Protein AF-A0A0U1NTB7-F1 (afdb_monomer_lite)

pLDDT: mean 83.52, std 13.95, range [50.53, 97.88]

Secondary structure (DSSP, 8-state):
---HHHHHHHHHHHHHHHHHHHHSGGGTTSHHHHHHHHHHHHH-TTSTTHHHHHHHHHHHHHHHHHHHHHHHHHHHHHTTTSSSHHHHHHHHHHHHHHHHHHHHTTSTT----HHHHHHHHHHHHHHHHHHHHHHHHHHHHHS--

Radius of gyration: 18.73 Å; chains: 1; bounding box: 40×40×56 Å

Foldseek 3Di:
DDDLVVLVVVLVVLLVVLLVVLLDCCLPPDPQLVVCQVVCCVVPVPPHDPVSVVVSVVVVLVVLLVSLLVSLVSQLVSCVVDPPSNVVSLVVSLVSQVVSLVSSVPRPPDHRDPVSSVSNSVSNNVSSVVVVVVVVVVVCVVDPD

Sequence (145 aa):
MKSRWFWWALVLLWCIQIFYFTALPVYNDEHTRGFLTRFFTHAFPSIHTVIIDVIDYYIRKLAHITVFGILALLFKTAISNKPRPYIYAWIFTTLYAGTDEWHQMYVPGRTASIIDVLIDSTGAFIFLICMFLWKKNKQKALSPS

Organism: NCBI:txid1499688

Structure (mmCIF, N/CA/C/O backbone):
data_AF-A0A0U1NTB7-F1
#
_entry.id   AF-A0A0U1NTB7-F1
#
loop_
_atom_site.group_PDB
_atom_site.id
_atom_site.type_symbol
_atom_site.label_atom_id
_atom_site.label_alt_id
_atom_site.label_comp_id
_atom_site.label_asym_id
_atom_site.label_entity_id
_atom_site.label_seq_id
_atom_site.pdbx_PDB_ins_code
_atom_site.Cartn_x
_atom_site.Cartn_y
_atom_site.Cartn_z
_atom_site.occupancy
_atom_site.B_iso_or_equiv
_atom_site.auth_seq_id
_atom_site.auth_comp_id
_atom_site.auth_asym_id
_atom_site.auth_atom_id
_atom_site.pdbx_PDB_model_num
ATOM 1 N N . MET A 1 1 ? -26.515 1.092 8.207 1.00 52.22 1 MET A N 1
ATOM 2 C CA . MET A 1 1 ? -25.176 0.581 8.593 1.00 52.22 1 MET A CA 1
ATOM 3 C C . MET A 1 1 ? -24.863 -0.615 7.705 1.00 52.22 1 MET A C 1
ATOM 5 O O . MET A 1 1 ? -25.604 -1.585 7.768 1.00 52.22 1 MET A O 1
ATOM 9 N N . LYS A 1 2 ? -23.870 -0.537 6.806 1.00 65.06 2 LYS A N 1
ATOM 10 C CA . LYS A 1 2 ? -23.539 -1.684 5.937 1.00 65.06 2 LYS A CA 1
ATOM 11 C C . LYS A 1 2 ? -23.013 -2.844 6.793 1.00 65.06 2 LYS A C 1
ATOM 13 O O . LYS A 1 2 ? -22.265 -2.609 7.741 1.00 65.06 2 LYS A O 1
ATOM 18 N N . SER A 1 3 ? -23.422 -4.071 6.472 1.00 82.38 3 SER A N 1
ATOM 19 C CA . SER A 1 3 ? -22.977 -5.282 7.173 1.00 82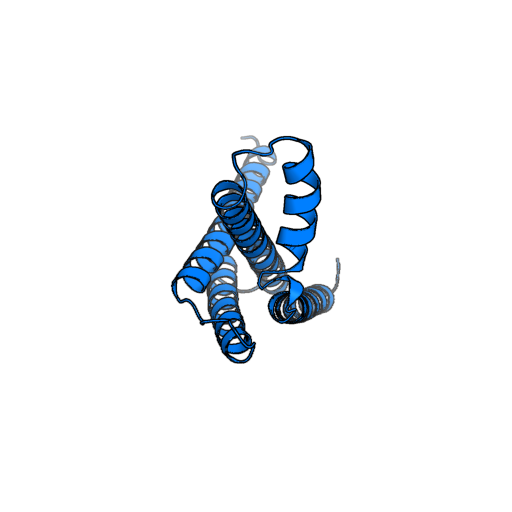.38 3 SER A CA 1
ATOM 20 C C . SER A 1 3 ? -21.452 -5.415 7.112 1.00 82.38 3 SER A C 1
ATOM 22 O O . SER A 1 3 ? -20.849 -5.104 6.092 1.00 82.38 3 SER A O 1
ATOM 24 N N . ARG A 1 4 ? -20.808 -5.904 8.177 1.00 81.25 4 ARG A N 1
ATOM 25 C CA . ARG A 1 4 ? -19.344 -6.124 8.211 1.00 81.25 4 ARG A CA 1
ATOM 26 C C . ARG A 1 4 ? -18.842 -7.001 7.057 1.00 81.25 4 ARG A C 1
ATOM 28 O O . ARG A 1 4 ? -17.744 -6.789 6.557 1.00 81.25 4 ARG A O 1
ATOM 35 N N . TRP A 1 5 ? -19.680 -7.929 6.602 1.00 90.38 5 TRP A N 1
ATOM 36 C CA . TRP A 1 5 ? -19.411 -8.816 5.472 1.00 90.38 5 TRP A CA 1
ATOM 37 C C . TRP A 1 5 ? -19.248 -8.065 4.148 1.00 90.38 5 TRP A C 1
ATOM 39 O O . TRP A 1 5 ? -18.467 -8.485 3.305 1.00 90.38 5 TRP A O 1
ATOM 49 N N . PHE A 1 6 ? -19.907 -6.912 3.995 1.00 94.12 6 PHE A N 1
ATOM 50 C CA . PHE A 1 6 ? -19.745 -6.054 2.822 1.00 94.12 6 PHE A CA 1
ATOM 51 C C . PHE A 1 6 ? -18.305 -5.541 2.689 1.00 94.12 6 PHE A C 1
ATOM 53 O O . PHE A 1 6 ? -17.743 -5.552 1.600 1.00 94.12 6 PHE A O 1
ATOM 60 N N . TRP A 1 7 ? -17.684 -5.117 3.795 1.00 93.00 7 TRP A N 1
ATOM 61 C CA . TRP A 1 7 ? -16.306 -4.621 3.767 1.00 93.00 7 TRP A CA 1
ATOM 62 C C . TRP A 1 7 ? -15.300 -5.732 3.491 1.00 93.00 7 TRP A C 1
ATOM 64 O O . TRP A 1 7 ? -14.367 -5.520 2.727 1.00 93.00 7 TRP A O 1
ATOM 74 N N . TRP A 1 8 ? -15.516 -6.922 4.052 1.00 94.75 8 TRP A N 1
ATOM 75 C CA . TRP A 1 8 ? -14.695 -8.090 3.734 1.00 94.75 8 TRP A CA 1
ATOM 76 C C . TRP A 1 8 ? -14.816 -8.507 2.268 1.00 94.75 8 TRP A C 1
ATOM 78 O O . TRP A 1 8 ? -13.802 -8.808 1.649 1.00 94.75 8 TRP A O 1
ATOM 88 N N . ALA A 1 9 ? -16.018 -8.444 1.688 1.00 95.56 9 ALA A N 1
ATOM 89 C CA . ALA A 1 9 ? 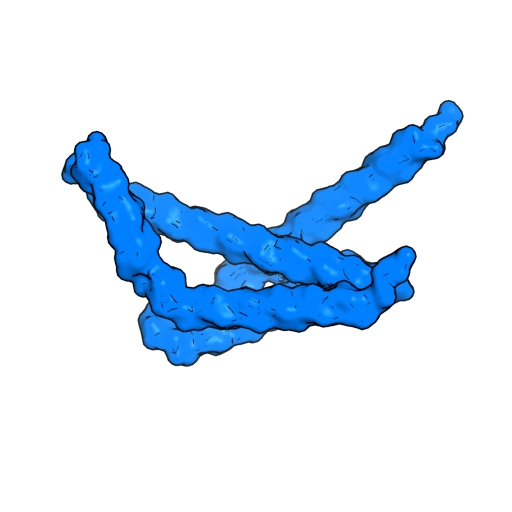-16.206 -8.678 0.259 1.00 95.56 9 ALA A CA 1
ATOM 90 C C . ALA A 1 9 ? -15.429 -7.660 -0.594 1.00 95.56 9 ALA A C 1
ATOM 92 O O . ALA A 1 9 ? -14.773 -8.054 -1.551 1.00 95.56 9 ALA A O 1
ATOM 93 N N . LEU A 1 10 ? -15.435 -6.373 -0.219 1.00 96.31 10 LEU A N 1
ATOM 94 C CA . LEU A 1 10 ? -14.635 -5.351 -0.905 1.00 96.31 10 LEU A CA 1
ATOM 95 C C . LEU A 1 10 ? -13.127 -5.583 -0.768 1.00 96.31 10 LEU A C 1
ATOM 97 O O . LEU A 1 10 ? -12.413 -5.401 -1.744 1.00 96.31 10 LEU A O 1
ATOM 101 N N . VAL A 1 11 ? -12.642 -5.987 0.411 1.00 96.19 11 VAL A N 1
ATOM 102 C CA . VAL A 1 11 ? -11.223 -6.331 0.614 1.00 96.19 11 VAL A CA 1
ATOM 103 C C . VAL A 1 11 ? -10.822 -7.483 -0.302 1.00 96.19 11 VAL A C 1
ATOM 105 O O . VAL A 1 11 ? -9.835 -7.366 -1.018 1.00 96.19 11 VAL A O 1
ATOM 108 N N . LEU A 1 12 ? -11.602 -8.567 -0.315 1.00 96.38 12 LEU A N 1
ATOM 109 C CA . LEU A 1 12 ? -11.322 -9.733 -1.155 1.00 96.38 12 LEU A CA 1
ATOM 110 C C . LEU A 1 12 ? -11.352 -9.381 -2.642 1.00 96.38 12 LEU A C 1
ATOM 112 O O . LEU A 1 12 ? -10.440 -9.753 -3.374 1.00 96.38 12 LEU A O 1
ATOM 116 N N . LEU A 1 13 ? -12.363 -8.625 -3.073 1.00 96.69 13 LEU A N 1
ATOM 117 C CA . LEU A 1 13 ? -12.461 -8.139 -4.446 1.00 96.69 13 LEU A CA 1
ATOM 118 C C . LEU A 1 13 ? -11.235 -7.299 -4.826 1.00 96.69 13 LEU A C 1
ATOM 120 O O . LEU A 1 13 ? -10.680 -7.479 -5.905 1.00 96.69 13 LEU A O 1
ATOM 124 N N . TRP A 1 14 ? -10.791 -6.414 -3.931 1.00 97.12 14 TRP A N 1
ATOM 125 C CA . TRP A 1 14 ? -9.638 -5.551 -4.170 1.00 97.12 14 TRP A CA 1
ATOM 126 C C . TRP A 1 14 ? -8.325 -6.336 -4.233 1.00 97.12 14 TRP A C 1
ATOM 128 O O . TRP A 1 14 ? -7.503 -6.063 -5.100 1.00 97.12 14 TRP A O 1
ATOM 138 N N . CYS A 1 15 ? -8.144 -7.349 -3.382 1.00 95.88 15 CYS A N 1
ATOM 139 C CA . CYS A 1 15 ? -7.016 -8.277 -3.474 1.00 95.88 15 CYS A CA 1
ATOM 140 C C . CYS A 1 15 ? -6.989 -8.991 -4.836 1.0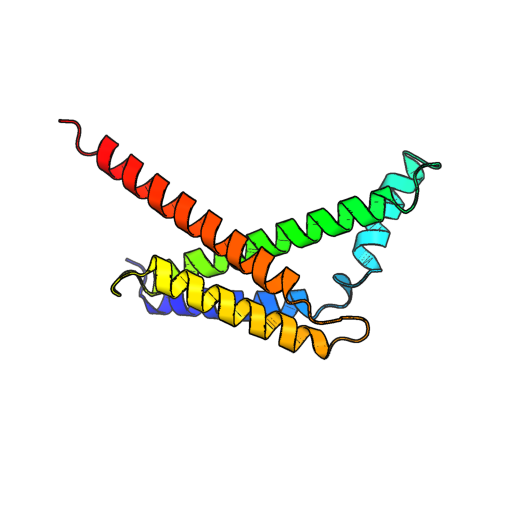0 95.88 15 CYS A C 1
ATOM 142 O O . CYS A 1 15 ? -5.989 -8.946 -5.545 1.00 95.88 15 CYS A O 1
ATOM 144 N N . ILE A 1 16 ? -8.111 -9.586 -5.256 1.00 94.25 16 ILE A N 1
ATOM 145 C CA . ILE A 1 16 ? -8.204 -10.254 -6.566 1.00 94.25 16 ILE A CA 1
ATOM 146 C C . ILE A 1 16 ? -7.848 -9.282 -7.694 1.00 94.25 16 ILE A C 1
ATOM 148 O O . ILE A 1 16 ? -7.113 -9.636 -8.612 1.00 94.25 16 ILE A O 1
ATOM 152 N N . GLN A 1 17 ? -8.341 -8.048 -7.605 1.00 92.69 17 GLN A N 1
ATOM 153 C CA . GLN A 1 17 ? -8.054 -7.009 -8.578 1.00 92.69 17 GLN A CA 1
ATOM 154 C C . GLN A 1 17 ? -6.561 -6.648 -8.622 1.00 92.69 17 GLN A C 1
ATOM 156 O O . GLN A 1 17 ? -6.022 -6.524 -9.719 1.00 92.69 17 GLN A O 1
ATOM 161 N N . ILE A 1 18 ? -5.894 -6.505 -7.469 1.00 91.56 18 ILE A N 1
ATOM 162 C CA . ILE A 1 18 ? -4.449 -6.238 -7.405 1.00 91.56 18 ILE A CA 1
ATOM 163 C C . ILE A 1 18 ? -3.691 -7.355 -8.120 1.00 91.56 18 ILE A C 1
ATOM 165 O O . ILE A 1 18 ? -3.027 -7.059 -9.105 1.00 91.56 18 ILE A O 1
ATOM 169 N N . PHE A 1 19 ? -3.880 -8.616 -7.720 1.00 89.69 19 PHE A N 1
ATOM 170 C CA . PHE A 1 19 ? -3.205 -9.757 -8.354 1.00 89.69 19 PHE A CA 1
ATOM 171 C C . PHE A 1 19 ? -3.473 -9.850 -9.851 1.00 89.69 19 PHE A C 1
ATOM 173 O O . PHE A 1 19 ? -2.562 -10.118 -10.626 1.00 89.69 19 PHE A O 1
ATOM 180 N N . TYR A 1 20 ? -4.717 -9.622 -10.276 1.00 87.75 20 TYR A N 1
ATOM 181 C CA . TYR A 1 20 ? -5.045 -9.637 -11.693 1.00 87.75 20 TYR A CA 1
ATOM 182 C C . TYR A 1 20 ? -4.259 -8.564 -12.451 1.00 87.75 20 TYR A C 1
ATOM 184 O O . TYR A 1 20 ? -3.628 -8.876 -13.452 1.00 87.75 20 TYR A O 1
ATOM 192 N N . PHE A 1 21 ? -4.252 -7.316 -11.971 1.00 84.69 21 PHE A N 1
ATOM 193 C CA . PHE A 1 21 ? -3.558 -6.222 -12.654 1.00 84.69 21 PHE A CA 1
ATOM 194 C C . PHE A 1 21 ? -2.033 -6.341 -12.603 1.00 84.69 21 PHE A C 1
ATOM 196 O O . PHE A 1 21 ? -1.384 -6.023 -13.598 1.00 84.69 21 PHE A O 1
ATOM 203 N N . THR A 1 22 ? -1.460 -6.809 -11.493 1.00 80.38 22 THR A N 1
ATOM 204 C CA . THR A 1 22 ? -0.006 -6.982 -11.337 1.00 80.38 22 THR A CA 1
ATOM 205 C C . THR A 1 22 ? 0.524 -8.180 -12.124 1.00 80.38 22 THR A C 1
ATOM 207 O O . THR A 1 22 ? 1.685 -8.182 -12.526 1.00 80.38 22 THR A O 1
ATOM 210 N N . ALA A 1 23 ? -0.330 -9.164 -12.428 1.00 78.19 23 ALA A N 1
ATOM 211 C CA . ALA A 1 23 ? -0.005 -10.297 -13.292 1.00 78.19 23 ALA A CA 1
ATOM 212 C C . ALA A 1 23 ? -0.036 -9.973 -14.795 1.00 78.19 23 ALA A C 1
ATOM 214 O O . ALA A 1 23 ? 0.497 -10.745 -15.595 1.00 78.19 23 ALA A O 1
ATOM 215 N N . LEU A 1 24 ? -0.689 -8.879 -15.210 1.00 73.25 24 LEU A N 1
ATOM 216 C CA . LEU A 1 24 ? -0.826 -8.561 -16.630 1.00 73.25 24 LEU A CA 1
ATOM 217 C C . LEU A 1 24 ? 0.531 -8.157 -17.238 1.00 73.25 24 LEU A C 1
ATOM 219 O O . LEU A 1 24 ? 1.159 -7.213 -16.752 1.00 73.25 24 LEU A O 1
ATOM 223 N N . PRO A 1 25 ? 0.925 -8.737 -18.391 1.00 60.62 25 PRO A N 1
ATOM 224 C CA . PRO A 1 25 ? 2.117 -8.316 -19.136 1.00 60.62 25 PRO A CA 1
ATOM 225 C C . PRO A 1 25 ? 2.081 -6.844 -19.576 1.00 60.62 25 PRO A C 1
ATOM 227 O O . PRO A 1 25 ? 3.114 -6.253 -19.857 1.00 60.62 25 PRO A O 1
ATOM 230 N N . VAL A 1 26 ? 0.896 -6.220 -19.602 1.00 56.25 26 VAL A N 1
ATOM 231 C CA . VAL A 1 26 ? 0.699 -4.779 -19.865 1.00 56.25 26 VAL A CA 1
ATOM 232 C C . VAL A 1 26 ? 1.480 -3.904 -18.877 1.00 56.25 26 VAL A C 1
ATOM 234 O O . VAL A 1 26 ? 1.901 -2.806 -19.237 1.00 56.25 26 VAL A O 1
ATOM 237 N N . TYR A 1 27 ? 1.713 -4.394 -17.657 1.00 55.53 27 TYR A N 1
ATOM 238 C CA . TYR A 1 27 ? 2.527 -3.718 -16.647 1.00 55.53 27 TYR A CA 1
ATOM 239 C C . TYR A 1 27 ? 4.045 -3.914 -16.858 1.00 55.53 27 TYR A C 1
ATOM 241 O O . TYR A 1 27 ? 4.829 -3.317 -16.118 1.00 55.53 27 TYR A O 1
ATOM 249 N N . ASN A 1 28 ? 4.444 -4.715 -17.858 1.00 55.59 28 ASN A N 1
ATOM 250 C CA . ASN A 1 28 ? 5.814 -5.132 -18.192 1.00 55.59 28 ASN A CA 1
ATOM 251 C C . ASN A 1 28 ? 6.205 -4.656 -19.592 1.00 55.59 28 ASN A C 1
ATOM 253 O O . ASN A 1 28 ? 6.426 -5.443 -20.496 1.00 55.59 28 ASN A O 1
ATOM 257 N N . ASP A 1 29 ? 6.331 -3.347 -19.763 1.00 52.62 29 ASP A N 1
ATOM 258 C CA . ASP A 1 29 ? 7.192 -2.760 -20.799 1.00 52.62 29 ASP A CA 1
ATOM 259 C C . ASP A 1 29 ? 6.625 -2.475 -22.203 1.00 52.62 29 ASP A C 1
ATOM 261 O O . ASP A 1 29 ? 7.197 -1.609 -22.856 1.00 52.62 29 ASP A O 1
ATOM 265 N N . GLU A 1 30 ? 5.508 -3.030 -22.691 1.00 52.19 30 GLU A N 1
ATOM 266 C CA . GLU A 1 30 ? 5.123 -2.765 -24.106 1.00 52.19 30 GLU A CA 1
ATOM 267 C C . GLU A 1 30 ? 3.951 -1.791 -24.326 1.00 52.19 30 GLU A C 1
ATOM 269 O O . GLU A 1 30 ? 3.996 -0.951 -25.231 1.00 52.19 30 GLU A O 1
ATOM 274 N N . HIS A 1 31 ? 2.910 -1.810 -23.492 1.00 50.53 31 HIS A N 1
ATOM 275 C CA . HIS A 1 31 ? 1.691 -1.038 -23.783 1.00 50.53 31 HIS A CA 1
ATOM 276 C C . HIS A 1 31 ? 1.681 0.387 -23.206 1.00 50.53 31 HIS A C 1
ATOM 278 O O . HIS A 1 31 ? 1.244 1.310 -23.901 1.00 50.53 31 HIS A O 1
ATOM 284 N N . THR A 1 32 ? 2.207 0.611 -21.994 1.00 54.31 32 THR A N 1
ATOM 285 C CA . THR A 1 32 ? 2.352 1.976 -21.441 1.00 54.31 32 THR A CA 1
ATOM 286 C C . THR A 1 32 ? 3.368 2.782 -22.245 1.00 54.31 32 THR A C 1
ATOM 288 O O . THR A 1 32 ? 3.100 3.930 -22.605 1.00 54.31 32 THR A O 1
ATOM 291 N N . ARG A 1 33 ? 4.477 2.138 -22.641 1.00 54.19 33 ARG A N 1
ATOM 292 C CA . ARG A 1 33 ? 5.424 2.672 -23.624 1.00 54.19 33 ARG A CA 1
ATOM 293 C C . ARG A 1 33 ? 4.716 2.955 -24.943 1.00 54.19 33 ARG A C 1
ATOM 295 O O . ARG A 1 33 ? 4.752 4.086 -25.383 1.00 54.19 33 ARG A O 1
ATOM 302 N N . GLY A 1 34 ? 3.951 2.030 -25.524 1.00 58.31 34 GLY A N 1
ATOM 303 C CA . GLY A 1 34 ? 3.216 2.288 -26.772 1.00 58.31 34 GLY A CA 1
ATOM 304 C C . GLY A 1 34 ? 2.342 3.557 -26.763 1.00 58.31 34 GLY A C 1
ATOM 305 O O . GLY A 1 34 ? 2.352 4.309 -27.739 1.00 58.31 34 GLY A O 1
ATOM 306 N N . PHE A 1 35 ? 1.619 3.835 -25.672 1.00 61.84 35 PHE A N 1
ATOM 307 C CA . PHE A 1 35 ? 0.823 5.064 -25.540 1.00 61.84 35 PHE A CA 1
ATOM 308 C C . PHE A 1 35 ? 1.691 6.314 -25.332 1.00 61.84 35 PHE A C 1
ATOM 310 O O . PHE A 1 35 ? 1.526 7.298 -26.056 1.00 61.84 35 PHE A O 1
ATOM 317 N N . LEU A 1 36 ? 2.637 6.273 -24.387 1.00 60.81 36 LEU A N 1
ATOM 318 C CA . LEU A 1 36 ? 3.534 7.397 -24.105 1.00 60.81 36 LEU A CA 1
ATOM 319 C C . LEU A 1 36 ? 4.410 7.716 -25.319 1.00 60.81 36 LEU A C 1
ATOM 321 O O . LEU A 1 36 ? 4.462 8.859 -25.757 1.00 60.81 36 LEU A O 1
ATOM 325 N N . THR A 1 37 ? 5.015 6.711 -25.941 1.00 60.81 37 THR A N 1
ATOM 326 C CA . THR A 1 37 ? 5.816 6.850 -27.152 1.00 60.81 37 THR A CA 1
ATOM 327 C C . THR A 1 37 ? 4.980 7.433 -28.285 1.00 60.81 37 THR A C 1
ATOM 329 O O . THR A 1 37 ? 5.442 8.384 -28.894 1.00 60.81 37 THR A O 1
ATOM 332 N N . ARG A 1 38 ? 3.734 7.000 -28.542 1.00 61.81 38 ARG A N 1
ATOM 333 C CA . ARG A 1 38 ? 2.876 7.625 -29.581 1.00 61.81 38 ARG A CA 1
ATOM 334 C C . ARG A 1 38 ? 2.572 9.102 -29.319 1.00 61.81 38 ARG A C 1
ATOM 336 O O . ARG A 1 38 ? 2.570 9.889 -30.260 1.00 61.81 38 ARG A O 1
ATOM 343 N N . PHE A 1 39 ? 2.321 9.485 -28.069 1.00 62.59 39 PHE A N 1
ATOM 344 C CA . PHE A 1 39 ? 1.993 10.872 -27.725 1.00 62.59 39 PHE A CA 1
ATOM 345 C C . PHE A 1 39 ? 3.239 11.776 -27.722 1.00 62.59 39 PHE A C 1
ATOM 347 O O . PHE A 1 39 ? 3.217 12.886 -28.251 1.00 62.59 39 PHE A O 1
ATOM 354 N N . PHE A 1 40 ? 4.354 11.288 -27.173 1.00 60.12 40 PHE A N 1
ATOM 355 C CA . PHE A 1 40 ? 5.596 12.046 -27.014 1.00 60.12 40 PHE A CA 1
ATOM 356 C C . PHE A 1 40 ? 6.502 12.021 -28.259 1.00 60.12 40 PHE A C 1
ATOM 358 O O . PHE A 1 40 ? 7.264 12.967 -28.454 1.00 60.12 40 PHE A O 1
ATOM 365 N N . THR A 1 41 ? 6.415 11.014 -29.145 1.00 59.78 41 THR A N 1
ATOM 366 C CA . THR A 1 41 ? 7.156 11.008 -30.437 1.00 59.78 41 THR A CA 1
ATOM 367 C C . THR A 1 41 ? 6.712 12.108 -31.364 1.00 59.78 41 THR A C 1
ATOM 369 O O . THR A 1 41 ? 7.551 12.698 -32.039 1.00 59.78 41 THR A O 1
ATOM 372 N N . HIS A 1 42 ? 5.427 12.446 -31.348 1.00 61.75 42 HIS A N 1
ATOM 373 C CA . HIS A 1 42 ? 4.920 13.521 -32.183 1.00 61.75 42 HIS A CA 1
ATOM 374 C C . HIS A 1 42 ? 5.274 14.913 -31.634 1.00 61.75 42 HIS A C 1
ATOM 376 O O . HIS A 1 42 ? 5.495 15.838 -32.409 1.00 61.75 42 HIS A O 1
ATOM 382 N N . ALA A 1 43 ? 5.363 15.060 -30.308 1.00 64.62 43 ALA A N 1
ATOM 383 C CA . ALA A 1 43 ? 5.588 16.351 -29.657 1.00 64.62 43 ALA A CA 1
ATOM 384 C C . ALA A 1 43 ? 7.074 16.695 -29.415 1.00 64.62 43 ALA A C 1
ATOM 386 O O . ALA A 1 43 ? 7.432 17.869 -29.477 1.00 64.62 43 ALA A O 1
ATOM 387 N N . PHE A 1 44 ? 7.947 15.712 -29.146 1.00 64.94 44 PHE A N 1
ATOM 388 C CA . PHE A 1 44 ? 9.354 15.956 -28.773 1.00 64.94 44 PHE A CA 1
ATOM 389 C C . PHE A 1 44 ? 10.321 14.895 -29.335 1.00 64.94 44 PHE A C 1
ATOM 391 O O . PHE A 1 44 ? 10.770 14.037 -28.578 1.00 64.94 44 PHE A O 1
ATOM 398 N N . PRO A 1 45 ? 10.700 14.946 -30.627 1.00 61.66 45 PRO A N 1
ATOM 399 C CA . PRO A 1 45 ? 11.466 13.902 -31.338 1.00 61.66 45 PRO A CA 1
ATOM 400 C C . PRO A 1 45 ? 12.887 13.607 -30.822 1.00 61.66 45 PRO A C 1
ATOM 402 O O . PRO A 1 45 ? 13.468 12.591 -31.195 1.00 61.66 45 PRO A O 1
ATOM 405 N N . SER A 1 46 ? 13.447 14.445 -29.942 1.00 59.69 46 SER A N 1
ATOM 406 C CA . SER A 1 46 ? 14.863 14.365 -29.534 1.00 59.69 46 SER A CA 1
ATOM 407 C C . SER A 1 46 ? 15.110 13.861 -28.102 1.00 59.69 46 SER A C 1
ATOM 409 O O . SER A 1 46 ? 16.261 13.798 -27.685 1.00 59.69 46 SER A O 1
ATOM 411 N N . ILE A 1 47 ? 14.070 13.512 -27.327 1.00 60.28 47 ILE A N 1
ATOM 412 C CA . ILE A 1 47 ? 14.189 13.223 -25.874 1.00 60.28 47 ILE A CA 1
ATOM 413 C C . ILE A 1 47 ? 13.788 11.762 -25.519 1.00 60.28 47 ILE A C 1
ATOM 415 O O . ILE A 1 47 ? 13.316 11.444 -24.433 1.00 60.28 47 ILE A O 1
ATOM 419 N N . HIS A 1 48 ? 13.943 10.833 -26.465 1.00 65.50 48 HIS A N 1
ATOM 420 C CA . HIS A 1 48 ? 12.919 9.804 -26.704 1.00 65.50 48 HIS A CA 1
ATOM 421 C C . HIS A 1 48 ? 12.789 8.589 -25.783 1.00 65.50 48 HIS A C 1
ATOM 423 O O . HIS A 1 48 ? 11.740 7.960 -25.805 1.00 65.50 48 HIS A O 1
ATOM 429 N N . THR A 1 49 ? 13.776 8.223 -24.972 1.00 65.12 49 THR A N 1
ATOM 430 C CA . THR A 1 49 ? 13.709 6.932 -24.249 1.00 65.12 49 THR A CA 1
ATOM 431 C C . THR A 1 49 ? 13.886 7.087 -22.749 1.00 65.12 49 THR A C 1
ATOM 433 O O . THR A 1 49 ? 13.032 6.658 -21.981 1.00 65.12 49 THR A O 1
ATOM 436 N N . VAL A 1 50 ? 14.922 7.811 -22.323 1.00 69.69 50 VAL A N 1
ATOM 437 C CA . VAL A 1 50 ? 15.245 7.968 -20.897 1.00 69.69 50 VAL A CA 1
ATOM 438 C C . VAL A 1 50 ? 14.126 8.671 -20.124 1.00 69.69 50 VAL A C 1
ATOM 440 O O . VAL A 1 50 ? 13.750 8.219 -19.047 1.00 69.69 50 VAL A O 1
ATOM 443 N N . ILE A 1 51 ? 13.553 9.757 -20.659 1.00 77.44 51 ILE A N 1
ATOM 444 C CA . ILE A 1 51 ? 12.483 10.481 -19.951 1.00 77.44 51 ILE A CA 1
ATOM 445 C C . ILE A 1 51 ? 11.196 9.652 -19.886 1.00 77.44 51 ILE A C 1
ATOM 447 O O . ILE A 1 51 ? 10.523 9.663 -18.856 1.00 77.44 51 ILE A O 1
ATOM 451 N N . ILE A 1 52 ? 10.870 8.913 -20.949 1.00 74.69 52 ILE A N 1
ATOM 452 C CA . ILE A 1 52 ? 9.679 8.056 -20.980 1.00 74.69 52 ILE A CA 1
ATOM 453 C C . ILE A 1 52 ? 9.797 6.961 -19.920 1.00 74.69 52 ILE A C 1
ATOM 455 O O . ILE A 1 52 ? 8.865 6.780 -19.141 1.00 74.69 52 ILE A O 1
ATOM 459 N N . ASP A 1 53 ? 10.954 6.310 -19.828 1.00 74.00 53 ASP A N 1
ATOM 460 C CA . ASP A 1 53 ? 11.199 5.233 -18.866 1.00 74.00 53 ASP A CA 1
ATOM 461 C C . ASP A 1 53 ? 11.127 5.726 -17.417 1.00 74.00 53 ASP A C 1
ATOM 463 O O . ASP A 1 53 ? 10.555 5.062 -16.550 1.00 74.00 53 ASP A O 1
ATOM 467 N N . VAL A 1 54 ? 11.652 6.926 -17.154 1.00 80.88 54 VAL A N 1
ATOM 468 C CA . VAL A 1 54 ? 11.581 7.564 -15.835 1.00 80.88 54 VAL A CA 1
ATOM 469 C C . VAL A 1 54 ? 10.135 7.900 -15.463 1.00 80.88 54 VAL A C 1
ATOM 471 O O . VAL A 1 54 ? 9.695 7.583 -14.357 1.00 80.88 54 VAL A O 1
ATOM 474 N N . ILE A 1 55 ? 9.372 8.518 -16.369 1.00 81.31 55 ILE A N 1
ATOM 475 C CA . ILE A 1 55 ? 7.964 8.869 -16.125 1.00 81.31 55 ILE A CA 1
ATOM 476 C C . ILE A 1 55 ? 7.134 7.609 -15.870 1.00 81.31 55 ILE A C 1
ATOM 478 O O . ILE A 1 55 ? 6.391 7.541 -14.893 1.00 81.31 55 ILE A O 1
ATOM 482 N N . ASP A 1 56 ? 7.286 6.607 -16.725 1.00 77.75 56 ASP A N 1
ATOM 483 C CA . ASP A 1 56 ? 6.599 5.323 -16.646 1.00 77.75 56 ASP A CA 1
ATOM 484 C C . ASP A 1 56 ? 6.924 4.587 -15.331 1.00 77.75 56 ASP A C 1
ATOM 486 O O . ASP A 1 56 ? 6.023 4.104 -14.638 1.00 77.75 56 ASP A O 1
ATOM 490 N N . TYR A 1 57 ? 8.191 4.613 -14.899 1.00 81.38 57 TYR A N 1
ATOM 491 C CA . TYR A 1 57 ? 8.606 4.119 -13.587 1.00 81.38 57 TYR A CA 1
ATO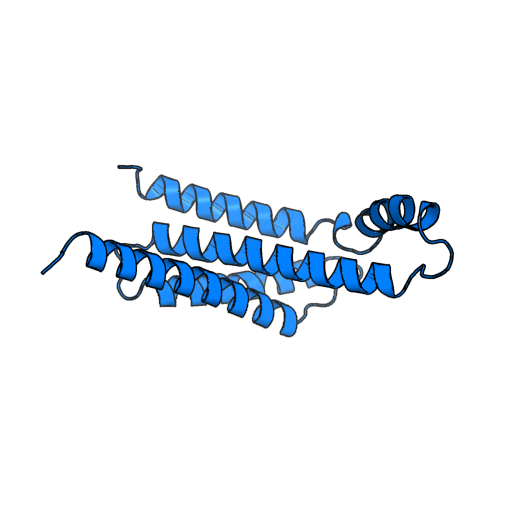M 492 C C . TYR A 1 57 ? 7.862 4.818 -12.440 1.00 81.38 57 TYR A C 1
ATOM 494 O O . TYR A 1 57 ? 7.269 4.144 -11.593 1.00 81.38 57 TYR A O 1
ATOM 502 N N . TYR A 1 58 ? 7.836 6.154 -12.412 1.00 84.62 58 TYR A N 1
ATOM 503 C CA . TYR A 1 58 ? 7.161 6.893 -11.341 1.00 84.62 58 TYR A CA 1
ATOM 504 C C . TYR A 1 58 ? 5.644 6.699 -11.352 1.00 84.62 58 TYR A C 1
ATOM 506 O O . TYR A 1 58 ? 5.057 6.509 -10.287 1.00 84.62 58 TYR A O 1
ATOM 514 N N . ILE A 1 59 ? 5.004 6.695 -12.526 1.00 84.81 59 ILE A N 1
ATOM 515 C CA . ILE A 1 59 ? 3.562 6.441 -12.654 1.00 84.81 59 ILE A CA 1
ATOM 516 C C . ILE A 1 59 ? 3.214 5.073 -12.068 1.00 84.81 59 ILE A C 1
ATOM 518 O O . ILE A 1 59 ? 2.285 4.977 -11.263 1.00 84.81 59 ILE A O 1
ATOM 522 N N . ARG A 1 60 ? 3.985 4.029 -12.396 1.00 80.00 60 ARG A N 1
ATOM 523 C CA . ARG A 1 60 ? 3.787 2.698 -11.810 1.00 80.00 60 ARG A CA 1
ATOM 524 C C . ARG A 1 60 ? 3.922 2.720 -10.295 1.00 80.00 60 ARG A C 1
ATOM 526 O O . ARG A 1 60 ? 3.023 2.236 -9.613 1.00 80.00 60 ARG A O 1
ATOM 533 N N . LYS A 1 61 ? 4.997 3.299 -9.751 1.00 84.50 61 LYS A N 1
ATOM 534 C CA . LYS A 1 61 ? 5.199 3.350 -8.292 1.00 84.50 61 LYS A CA 1
ATOM 535 C C . LYS A 1 61 ? 4.070 4.099 -7.586 1.00 84.50 61 LYS A C 1
ATOM 537 O O . LYS A 1 61 ? 3.592 3.642 -6.554 1.00 84.50 61 LYS A O 1
ATOM 542 N N . LEU A 1 62 ? 3.583 5.199 -8.159 1.00 88.38 62 LEU A N 1
ATOM 543 C CA . LEU A 1 62 ? 2.440 5.935 -7.613 1.00 88.38 62 LEU A CA 1
ATOM 544 C C . LEU A 1 62 ? 1.139 5.126 -7.671 1.00 88.38 62 LEU A C 1
ATOM 546 O O . LEU A 1 62 ? 0.353 5.167 -6.721 1.00 88.38 62 LEU A O 1
ATOM 550 N N . ALA A 1 63 ? 0.914 4.374 -8.750 1.00 88.56 63 ALA A N 1
ATOM 551 C CA . ALA A 1 63 ? -0.235 3.485 -8.867 1.00 88.56 63 ALA A CA 1
ATOM 552 C C . ALA A 1 63 ? -0.196 2.385 -7.795 1.00 88.56 63 ALA A C 1
ATOM 554 O O . ALA A 1 63 ? -1.185 2.213 -7.086 1.00 88.56 63 ALA A O 1
ATOM 555 N N . HIS A 1 64 ? 0.954 1.727 -7.611 1.00 88.44 64 HIS A N 1
ATOM 556 C CA . HIS A 1 64 ? 1.180 0.721 -6.566 1.00 88.44 64 HIS A CA 1
ATOM 557 C C . HIS A 1 64 ? 0.913 1.289 -5.158 1.00 88.44 64 HIS A C 1
ATOM 559 O O . HIS A 1 64 ? 0.014 0.823 -4.453 1.00 88.44 64 HIS A O 1
ATOM 565 N N . ILE A 1 65 ? 1.554 2.409 -4.807 1.00 92.00 65 ILE A N 1
ATOM 566 C CA . ILE A 1 65 ? 1.313 3.133 -3.546 1.00 92.00 65 ILE A CA 1
ATOM 567 C C . ILE A 1 65 ? -0.182 3.407 -3.326 1.00 92.00 65 ILE A C 1
ATOM 569 O O . ILE A 1 65 ? -0.691 3.254 -2.213 1.00 92.00 65 ILE A O 1
ATOM 573 N N . THR A 1 66 ? -0.900 3.791 -4.383 1.00 93.88 66 THR A N 1
ATOM 574 C CA . THR A 1 66 ? -2.331 4.101 -4.312 1.00 93.88 66 THR A CA 1
ATOM 575 C C . THR A 1 66 ? -3.182 2.850 -4.092 1.00 93.88 66 THR A C 1
ATOM 577 O O . THR A 1 66 ? -4.042 2.854 -3.210 1.00 93.88 66 THR A O 1
ATOM 580 N N . VAL A 1 67 ? -2.965 1.768 -4.849 1.00 94.62 67 VAL A N 1
ATOM 581 C CA . VAL A 1 67 ? -3.787 0.549 -4.735 1.00 94.62 67 VAL A CA 1
ATOM 582 C C . VAL A 1 67 ? -3.578 -0.160 -3.398 1.00 94.62 67 VAL A C 1
ATOM 584 O O . VAL A 1 67 ? -4.564 -0.571 -2.777 1.00 94.62 67 VAL A O 1
ATOM 587 N N . PHE A 1 68 ? -2.341 -0.222 -2.897 1.00 95.69 68 PHE A N 1
ATOM 588 C CA . PHE A 1 68 ? -2.039 -0.765 -1.569 1.00 95.69 68 PHE A CA 1
ATOM 589 C C . PHE A 1 68 ? -2.499 0.182 -0.452 1.00 95.69 68 PHE A C 1
ATOM 591 O O . PHE A 1 68 ? -3.033 -0.269 0.563 1.00 95.69 68 PHE A O 1
ATOM 598 N N . GLY A 1 69 ? -2.414 1.500 -0.658 1.00 96.94 69 GLY A N 1
ATOM 599 C CA . GLY A 1 69 ? -3.021 2.499 0.224 1.00 96.94 69 GLY A CA 1
ATOM 600 C C . GLY A 1 69 ? -4.527 2.287 0.404 1.00 96.94 69 GLY A C 1
ATOM 601 O O . GLY A 1 69 ? -5.024 2.248 1.532 1.00 96.94 69 GLY A O 1
ATOM 602 N N . ILE A 1 70 ? -5.260 2.073 -0.693 1.00 97.12 70 ILE A N 1
ATOM 603 C CA . ILE A 1 70 ? -6.701 1.774 -0.665 1.00 97.12 70 ILE A CA 1
ATOM 604 C C . ILE A 1 70 ? -6.974 0.445 0.048 1.00 97.12 70 ILE A C 1
ATOM 606 O O . ILE A 1 70 ? -7.876 0.395 0.892 1.00 97.12 70 ILE A O 1
ATOM 610 N N . LEU A 1 71 ? -6.183 -0.602 -0.219 1.00 97.75 71 LEU A N 1
ATOM 611 C CA . LEU A 1 71 ? -6.309 -1.892 0.467 1.00 97.75 71 LEU A CA 1
ATOM 612 C C . LEU A 1 71 ? -6.200 -1.728 1.989 1.00 97.75 71 LEU A C 1
ATOM 614 O O . LEU A 1 71 ? -7.056 -2.223 2.728 1.00 97.75 71 LEU A O 1
ATOM 618 N N . ALA A 1 72 ? -5.209 -0.965 2.457 1.00 97.62 72 ALA A N 1
ATOM 619 C CA . ALA A 1 72 ? -5.014 -0.685 3.874 1.00 97.62 72 ALA A CA 1
ATOM 620 C C . ALA A 1 72 ? -6.236 0.009 4.495 1.00 97.62 72 ALA A C 1
ATOM 622 O O . ALA A 1 72 ? -6.680 -0.359 5.587 1.00 97.62 72 ALA A O 1
ATOM 623 N N . LEU A 1 73 ? -6.833 0.983 3.798 1.00 97.25 73 LEU A N 1
ATOM 624 C CA . LEU A 1 73 ? -8.035 1.677 4.270 1.00 97.25 73 LEU A CA 1
ATOM 625 C C . LEU A 1 73 ? -9.268 0.764 4.313 1.00 97.25 73 LEU A C 1
ATOM 627 O O . LEU A 1 73 ? -10.042 0.826 5.279 1.00 97.25 73 LEU A O 1
ATOM 631 N N . LEU A 1 74 ? -9.458 -0.079 3.295 1.00 96.69 74 LEU A N 1
ATOM 632 C CA . LEU A 1 74 ? -10.554 -1.047 3.233 1.00 96.69 74 LEU A CA 1
ATOM 633 C C . LEU A 1 74 ? -10.437 -2.066 4.365 1.00 96.69 74 LEU A C 1
ATOM 635 O O . LEU A 1 74 ? -11.387 -2.2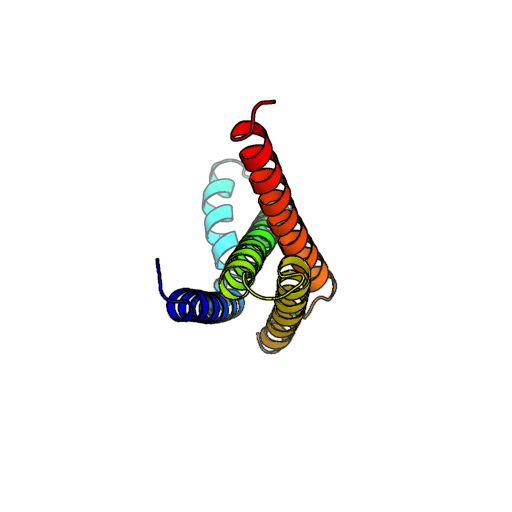39 5.133 1.00 96.69 74 LEU A O 1
ATOM 639 N N . PHE A 1 75 ? -9.255 -2.661 4.536 1.00 97.00 75 PHE A N 1
ATOM 640 C CA . PHE A 1 75 ? -9.005 -3.633 5.594 1.00 97.00 75 PHE A CA 1
ATOM 641 C C . PHE A 1 75 ? -9.200 -3.006 6.972 1.00 97.00 75 PHE A C 1
ATOM 643 O O . PHE A 1 75 ? -9.968 -3.517 7.785 1.00 97.00 75 PHE A O 1
ATOM 650 N N . LYS A 1 76 ? -8.612 -1.827 7.214 1.00 96.31 76 LYS A N 1
ATOM 651 C CA . LYS A 1 76 ? -8.791 -1.077 8.465 1.00 96.31 76 LYS A CA 1
ATOM 652 C C . LYS A 1 76 ? -10.265 -0.817 8.780 1.00 96.31 76 LYS A C 1
ATOM 654 O O . LYS A 1 76 ? -10.653 -0.796 9.950 1.00 96.31 76 LYS A O 1
ATOM 659 N N . THR A 1 77 ? -11.079 -0.569 7.757 1.00 94.69 77 THR A N 1
ATOM 660 C CA . THR A 1 77 ? -12.525 -0.361 7.907 1.00 94.69 77 THR A CA 1
ATOM 661 C C . THR A 1 77 ? -13.243 -1.671 8.230 1.00 94.69 77 THR A C 1
ATOM 663 O O . THR A 1 77 ? -14.101 -1.679 9.110 1.00 94.69 77 THR A O 1
ATOM 666 N N . ALA A 1 78 ? -12.849 -2.785 7.607 1.00 94.31 78 ALA A N 1
ATOM 667 C CA . ALA A 1 78 ? -13.384 -4.116 7.894 1.00 94.31 78 ALA A CA 1
ATOM 668 C C . ALA A 1 78 ? -13.093 -4.584 9.335 1.00 94.31 78 ALA A C 1
ATOM 670 O O . ALA A 1 78 ? -13.936 -5.239 9.952 1.00 94.31 78 ALA A O 1
ATOM 671 N N . ILE A 1 79 ? -11.937 -4.205 9.894 1.00 95.00 79 ILE A N 1
ATOM 672 C CA . ILE A 1 79 ? -11.509 -4.565 11.257 1.00 95.00 79 ILE A CA 1
ATOM 673 C C . ILE A 1 79 ? -11.662 -3.429 12.276 1.00 95.00 79 ILE A C 1
ATOM 675 O O . ILE A 1 79 ? -10.998 -3.429 13.311 1.00 95.00 79 ILE A O 1
ATOM 679 N N . SER A 1 80 ? -12.525 -2.441 12.023 1.00 91.81 80 SER A N 1
ATOM 680 C CA . SER A 1 80 ? -12.601 -1.226 12.848 1.00 91.81 80 SER A CA 1
ATOM 681 C C . SER A 1 80 ? -12.953 -1.463 14.324 1.00 91.81 80 SER A C 1
ATOM 683 O O . SER A 1 80 ? -12.760 -0.570 15.141 1.00 91.81 80 SER A O 1
ATOM 685 N N . ASN A 1 81 ? -13.500 -2.634 14.657 1.00 90.19 81 ASN A N 1
ATOM 686 C CA . ASN A 1 81 ? -13.849 -3.062 16.012 1.00 90.19 81 ASN A CA 1
ATOM 687 C C . ASN A 1 81 ? -12.706 -3.780 16.756 1.00 90.19 81 ASN A C 1
ATOM 689 O O . ASN A 1 81 ? -12.865 -4.118 17.926 1.00 90.19 81 ASN A O 1
ATOM 693 N N . LYS A 1 82 ? -11.584 -4.066 16.090 1.00 91.06 82 LYS A N 1
ATOM 694 C CA . LYS A 1 82 ? -10.416 -4.706 16.699 1.00 91.06 82 LYS A CA 1
ATOM 695 C C . LYS A 1 82 ? -9.535 -3.669 17.400 1.00 91.06 82 LYS A C 1
ATOM 697 O O . LYS A 1 82 ? -9.522 -2.505 16.992 1.00 91.06 82 LYS A O 1
ATOM 702 N N . PRO A 1 83 ? -8.772 -4.068 18.434 1.00 88.88 83 PRO A N 1
ATOM 703 C CA . PRO A 1 83 ? -7.773 -3.185 19.020 1.00 88.88 83 PRO A CA 1
ATOM 704 C C . PRO A 1 83 ? -6.719 -2.823 17.968 1.00 88.88 83 PRO A C 1
ATOM 706 O O . PRO A 1 83 ? -6.369 -3.646 17.131 1.00 88.88 83 PRO A O 1
ATOM 709 N N . ARG A 1 84 ? -6.206 -1.587 18.010 1.00 93.31 84 ARG A N 1
ATOM 710 C CA . ARG A 1 84 ? -5.112 -1.110 17.135 1.00 93.31 84 ARG A CA 1
ATOM 711 C C . ARG A 1 84 ? -5.332 -1.406 15.628 1.00 93.31 84 ARG A C 1
ATOM 713 O O . ARG A 1 84 ? -4.418 -1.891 14.962 1.00 93.31 84 ARG A O 1
ATOM 720 N N . PRO A 1 85 ? -6.495 -1.056 15.041 1.00 94.50 85 PRO A N 1
ATOM 721 C CA . PRO A 1 85 ? -6.858 -1.481 13.685 1.00 94.50 85 PRO A CA 1
ATOM 722 C C . PRO A 1 85 ? -5.940 -0.902 12.597 1.00 94.50 85 PRO A C 1
ATOM 724 O O . PRO A 1 85 ? -5.797 -1.497 11.536 1.00 94.50 85 PRO A O 1
ATOM 727 N N . TYR A 1 86 ? -5.286 0.235 12.857 1.00 96.12 86 TYR A N 1
ATOM 728 C CA . TYR A 1 86 ? -4.299 0.821 11.944 1.00 96.12 86 TYR A CA 1
ATOM 729 C C . TYR A 1 86 ? -3.030 -0.039 11.830 1.00 96.12 86 TYR A C 1
ATOM 731 O O . TYR A 1 86 ? -2.524 -0.218 10.730 1.00 96.12 86 TYR A O 1
ATOM 739 N N . ILE A 1 87 ? -2.549 -0.612 12.940 1.00 96.56 87 ILE A N 1
ATOM 740 C CA . ILE A 1 87 ? -1.337 -1.449 12.945 1.00 96.56 87 ILE A CA 1
ATOM 741 C C . ILE A 1 87 ? -1.606 -2.753 12.198 1.00 96.56 87 ILE A C 1
ATOM 743 O O . ILE A 1 87 ? -0.835 -3.133 11.325 1.00 96.56 87 ILE A O 1
ATOM 747 N N . TYR A 1 88 ? -2.729 -3.413 12.493 1.00 97.12 88 TYR A N 1
ATOM 748 C CA . TYR A 1 88 ? -3.085 -4.654 11.806 1.00 97.12 88 TYR A CA 1
ATOM 749 C C . TYR A 1 88 ? -3.341 -4.452 10.314 1.00 97.12 88 TYR A C 1
ATOM 751 O O . TYR A 1 88 ? -2.954 -5.305 9.524 1.00 97.12 88 TYR A O 1
ATOM 759 N N . ALA A 1 89 ? -3.941 -3.328 9.916 1.00 96.94 89 ALA A N 1
ATOM 760 C CA . ALA A 1 89 ? -4.111 -3.013 8.504 1.00 96.94 89 ALA A CA 1
ATOM 761 C C . ALA A 1 89 ? -2.782 -2.787 7.785 1.00 96.94 89 ALA A C 1
ATOM 763 O O . ALA A 1 89 ? -2.616 -3.264 6.664 1.00 96.94 89 ALA A O 1
ATOM 764 N N . TRP A 1 90 ? -1.836 -2.107 8.432 1.00 97.88 90 TRP A N 1
ATOM 765 C CA . TRP A 1 90 ? -0.501 -1.921 7.880 1.00 97.88 90 TRP A CA 1
ATOM 766 C C . TRP A 1 90 ? 0.229 -3.260 7.714 1.00 97.88 90 TRP A C 1
ATOM 768 O O . TRP A 1 90 ? 0.619 -3.589 6.601 1.00 97.88 90 TRP A O 1
ATOM 778 N N . ILE A 1 91 ? 0.292 -4.083 8.771 1.00 97.69 91 ILE A N 1
ATOM 779 C CA . ILE A 1 91 ? 0.928 -5.413 8.727 1.00 97.69 91 ILE A CA 1
ATOM 780 C C . ILE A 1 91 ? 0.298 -6.289 7.641 1.00 97.69 91 ILE A C 1
ATOM 782 O O . ILE A 1 91 ? 1.015 -6.885 6.845 1.00 97.69 91 ILE A O 1
ATOM 786 N N . PHE A 1 92 ? -1.035 -6.356 7.587 1.00 97.81 92 PHE A N 1
ATOM 787 C CA . PHE A 1 92 ? -1.740 -7.129 6.566 1.00 97.81 92 PHE A CA 1
ATOM 788 C C . PHE A 1 92 ? -1.363 -6.671 5.155 1.00 97.81 92 PHE A C 1
ATOM 790 O O . PHE A 1 92 ? -1.044 -7.500 4.310 1.00 97.81 92 PHE A O 1
ATOM 797 N N . THR A 1 93 ? -1.358 -5.360 4.912 1.00 97.19 93 THR A N 1
ATOM 798 C CA . THR A 1 93 ? -1.050 -4.801 3.590 1.00 97.19 93 THR A CA 1
ATOM 799 C C . THR A 1 93 ? 0.406 -5.055 3.199 1.00 97.19 93 THR A C 1
ATOM 801 O O . THR A 1 93 ? 0.661 -5.425 2.061 1.00 97.19 93 THR A O 1
ATOM 804 N N . THR A 1 94 ? 1.349 -4.941 4.139 1.00 97.00 94 THR A N 1
ATOM 805 C CA . THR A 1 94 ? 2.767 -5.274 3.924 1.00 97.00 94 THR A CA 1
ATOM 806 C C . THR A 1 94 ? 2.966 -6.747 3.583 1.00 97.00 94 THR A C 1
ATOM 808 O O . THR A 1 94 ? 3.677 -7.068 2.634 1.00 97.00 94 THR A O 1
ATOM 811 N N . LEU A 1 95 ? 2.319 -7.655 4.320 1.00 97.12 95 LEU A N 1
ATOM 812 C CA . LEU A 1 95 ? 2.372 -9.086 4.012 1.00 97.12 95 LEU A CA 1
ATOM 813 C C . LEU A 1 95 ? 1.754 -9.374 2.641 1.00 97.12 95 LEU A C 1
ATOM 815 O O . LEU A 1 95 ? 2.313 -10.149 1.871 1.00 97.12 95 LEU A O 1
ATOM 819 N N . TYR A 1 96 ? 0.639 -8.716 2.319 1.00 96.38 96 TYR A N 1
ATOM 820 C CA . TYR A 1 96 ? -0.024 -8.863 1.029 1.00 96.38 96 TYR A CA 1
ATOM 821 C C . TYR A 1 96 ? 0.841 -8.351 -0.136 1.00 96.38 96 TYR A C 1
ATOM 823 O O . TYR A 1 96 ? 0.946 -9.032 -1.152 1.00 96.38 96 TYR A O 1
ATOM 831 N N . ALA A 1 97 ? 1.540 -7.223 0.026 1.00 94.31 97 ALA A N 1
ATOM 832 C CA . ALA A 1 97 ? 2.525 -6.744 -0.950 1.00 94.31 97 ALA A CA 1
ATOM 833 C C . ALA A 1 97 ? 3.663 -7.758 -1.157 1.00 94.31 97 ALA A C 1
ATOM 835 O O . ALA A 1 97 ? 4.053 -8.031 -2.286 1.00 94.31 97 ALA A O 1
ATOM 836 N N . GLY A 1 98 ? 4.126 -8.409 -0.084 1.00 93.88 98 GLY A N 1
ATOM 837 C CA . GLY A 1 98 ? 5.076 -9.519 -0.195 1.00 93.88 98 GLY A CA 1
ATOM 838 C C . GLY A 1 98 ? 4.532 -10.704 -1.003 1.00 93.88 98 GLY A C 1
ATOM 839 O O . GLY A 1 98 ? 5.265 -11.290 -1.796 1.00 93.88 98 GLY A O 1
ATOM 840 N N . THR A 1 99 ? 3.246 -11.046 -0.848 1.00 94.06 99 THR A N 1
ATOM 841 C CA . THR A 1 99 ? 2.619 -12.097 -1.671 1.00 94.06 99 THR A CA 1
ATOM 842 C C . THR A 1 99 ? 2.443 -11.690 -3.131 1.00 94.06 99 THR A C 1
ATOM 844 O O . THR A 1 99 ? 2.513 -12.556 -3.996 1.00 94.06 99 THR A O 1
ATOM 847 N N . ASP A 1 100 ? 2.245 -10.400 -3.409 1.00 90.19 100 ASP A N 1
ATOM 848 C CA . ASP A 1 100 ? 2.162 -9.878 -4.773 1.00 90.19 100 ASP A CA 1
ATOM 849 C C . ASP A 1 100 ? 3.519 -9.964 -5.481 1.00 90.19 100 ASP A C 1
ATOM 851 O O . ASP A 1 100 ? 3.605 -10.546 -6.556 1.00 90.19 100 ASP A O 1
ATOM 855 N N . GLU A 1 101 ? 4.601 -9.523 -4.836 1.00 89.50 101 GLU A N 1
ATOM 856 C CA . GLU A 1 101 ? 5.967 -9.669 -5.362 1.00 89.50 101 GLU A CA 1
ATOM 857 C C . GLU A 1 101 ? 6.359 -11.138 -5.554 1.00 89.50 101 GLU A C 1
ATOM 859 O O . GLU A 1 101 ? 6.988 -11.506 -6.549 1.00 89.50 101 GLU A O 1
ATOM 864 N N . TRP A 1 102 ? 5.937 -12.006 -4.629 1.00 89.25 102 TRP A N 1
ATOM 865 C CA . TRP A 1 102 ? 6.111 -13.442 -4.797 1.00 89.25 102 TRP A CA 1
ATOM 866 C C . TRP A 1 102 ? 5.334 -13.958 -6.015 1.00 89.25 102 TRP A C 1
ATOM 868 O O . TRP A 1 102 ? 5.892 -14.688 -6.824 1.00 89.25 102 TRP A O 1
ATOM 878 N N . HIS A 1 103 ? 4.081 -13.553 -6.209 1.00 87.25 103 HIS A N 1
ATOM 879 C CA . HIS A 1 103 ? 3.299 -13.933 -7.386 1.00 87.25 103 HIS A CA 1
ATOM 880 C C . HIS A 1 103 ? 3.929 -13.422 -8.695 1.00 87.25 103 HIS A C 1
ATOM 882 O O . HIS A 1 103 ? 4.002 -14.152 -9.686 1.00 87.25 103 HIS A O 1
ATOM 888 N N . GLN A 1 104 ? 4.448 -12.193 -8.694 1.00 81.69 104 GLN A N 1
ATOM 889 C CA . GLN A 1 104 ? 5.109 -11.595 -9.851 1.00 81.69 104 GLN A CA 1
ATOM 890 C C . GLN A 1 104 ? 6.374 -12.356 -10.282 1.00 81.69 104 GLN A C 1
ATOM 892 O O . GLN A 1 104 ? 6.717 -12.305 -11.460 1.00 81.69 104 GLN A O 1
ATOM 897 N N . MET A 1 105 ? 7.032 -13.121 -9.397 1.00 84.31 105 MET A N 1
ATOM 898 C CA . MET A 1 105 ? 8.198 -13.943 -9.768 1.00 84.31 105 MET A CA 1
ATOM 899 C C . MET A 1 105 ? 7.880 -14.999 -10.839 1.00 84.31 105 MET A C 1
ATOM 901 O O . MET A 1 105 ? 8.781 -15.486 -11.518 1.00 84.31 105 MET A O 1
ATOM 905 N N . TYR A 1 106 ? 6.609 -15.394 -10.955 1.00 84.06 106 TYR A N 1
ATOM 906 C CA . TYR A 1 106 ? 6.148 -16.375 -11.936 1.00 84.06 106 TYR A CA 1
ATOM 907 C C . TYR A 1 106 ? 5.811 -15.739 -13.290 1.00 84.06 106 TYR A C 1
ATOM 909 O O . TYR A 1 106 ? 5.518 -16.454 -14.249 1.00 84.06 106 TYR A O 1
ATOM 917 N N . VAL A 1 107 ? 5.859 -14.407 -13.390 1.00 80.12 107 VAL A N 1
ATOM 918 C CA . VAL A 1 107 ? 5.654 -13.674 -14.639 1.00 80.12 107 VAL A CA 1
ATOM 919 C C . VAL A 1 107 ? 7.002 -13.545 -15.363 1.00 80.12 107 VAL A C 1
ATOM 921 O O . VAL A 1 107 ? 7.952 -13.000 -14.796 1.00 80.12 107 VAL A O 1
ATOM 924 N N . PRO A 1 108 ? 7.128 -14.015 -16.619 1.00 75.81 108 PRO A N 1
ATOM 925 C CA . PRO A 1 108 ? 8.371 -13.893 -17.377 1.00 75.81 108 PRO A CA 1
ATOM 926 C C . PRO A 1 108 ? 8.847 -12.437 -17.471 1.00 75.81 108 PRO A C 1
ATOM 928 O O . PRO A 1 108 ? 8.066 -11.544 -17.798 1.00 75.81 108 PRO A O 1
ATOM 931 N N . GLY A 1 109 ? 10.131 -12.202 -17.189 1.00 69.88 109 GLY A N 1
ATOM 932 C CA . GLY A 1 109 ? 10.743 -10.868 -17.246 1.00 69.88 109 GLY A CA 1
ATOM 933 C C . GLY A 1 109 ? 10.587 -10.019 -15.977 1.00 69.88 109 GLY A C 1
ATOM 934 O O . GLY A 1 109 ? 11.137 -8.922 -15.928 1.00 69.88 109 GLY A O 1
ATOM 935 N N . ARG A 1 110 ? 9.901 -10.511 -14.935 1.00 71.69 110 ARG A N 1
ATOM 936 C CA . ARG A 1 110 ? 9.801 -9.847 -13.625 1.00 71.69 110 ARG A CA 1
ATOM 937 C C . ARG A 1 110 ? 10.770 -10.442 -12.612 1.00 71.69 110 ARG A C 1
ATOM 939 O O . ARG A 1 110 ? 10.931 -11.655 -12.508 1.00 71.69 110 ARG A O 1
ATOM 946 N N . THR A 1 111 ? 11.366 -9.569 -11.810 1.00 75.50 111 THR A N 1
ATOM 947 C CA . THR A 1 111 ? 12.135 -9.942 -10.621 1.00 75.50 111 THR A CA 1
ATOM 948 C C . THR A 1 111 ? 11.446 -9.381 -9.392 1.00 75.50 111 THR A C 1
ATOM 950 O O . THR A 1 111 ? 11.231 -8.171 -9.328 1.00 75.50 111 THR A O 1
ATOM 953 N N . ALA A 1 112 ? 11.148 -10.244 -8.420 1.00 79.31 112 ALA A N 1
ATOM 954 C CA . ALA A 1 112 ? 10.624 -9.813 -7.131 1.00 79.31 112 ALA A CA 1
ATOM 955 C C . ALA A 1 112 ? 11.602 -8.833 -6.459 1.00 79.31 112 ALA A C 1
ATOM 957 O O . ALA A 1 112 ? 12.811 -9.083 -6.398 1.00 79.31 112 ALA A O 1
ATOM 958 N N . SER A 1 113 ? 11.079 -7.726 -5.944 1.00 85.62 113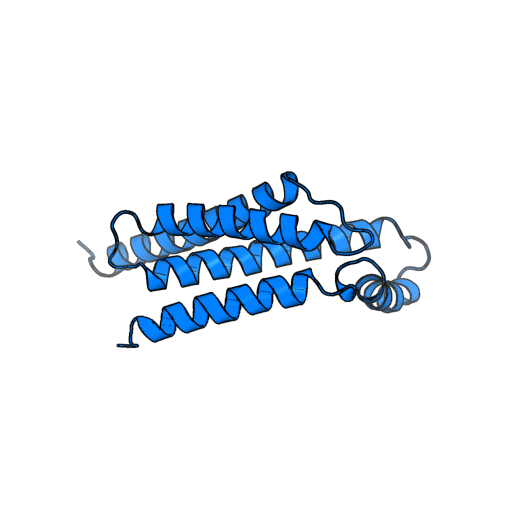 SER A N 1
ATOM 959 C CA . SER A 1 113 ? 11.848 -6.626 -5.375 1.00 85.62 113 SER A CA 1
ATOM 960 C C . SER A 1 113 ? 11.393 -6.339 -3.948 1.00 85.62 113 SER A C 1
ATOM 962 O O . SER A 1 113 ? 10.280 -5.888 -3.692 1.00 85.62 113 SER A O 1
ATOM 964 N N . ILE A 1 114 ? 12.300 -6.513 -2.982 1.00 88.31 114 ILE A N 1
ATOM 965 C CA . ILE A 1 114 ? 12.046 -6.107 -1.586 1.00 88.31 114 ILE A CA 1
ATOM 966 C C . ILE A 1 114 ? 11.782 -4.596 -1.502 1.00 88.31 114 ILE A C 1
ATOM 968 O O . ILE A 1 114 ? 11.009 -4.143 -0.658 1.00 88.31 114 ILE A O 1
ATOM 972 N N . ILE A 1 115 ? 12.394 -3.810 -2.394 1.00 88.06 115 ILE A N 1
ATOM 973 C CA . ILE A 1 115 ? 12.181 -2.361 -2.468 1.00 88.06 115 ILE A CA 1
ATOM 974 C C . ILE A 1 115 ? 10.714 -2.055 -2.796 1.00 88.06 115 ILE A C 1
ATOM 976 O O . ILE A 1 115 ? 10.165 -1.092 -2.265 1.00 88.06 115 ILE A O 1
ATOM 980 N N . ASP A 1 116 ? 10.055 -2.895 -3.590 1.00 86.75 116 ASP A N 1
ATOM 981 C CA . ASP A 1 116 ? 8.670 -2.683 -4.011 1.00 86.75 116 ASP A CA 1
ATOM 982 C C . ASP A 1 116 ? 7.722 -2.929 -2.833 1.00 86.75 116 ASP A C 1
ATOM 984 O O . ASP A 1 116 ? 6.918 -2.057 -2.500 1.00 86.75 116 ASP A O 1
ATOM 988 N N . VAL A 1 117 ? 7.953 -4.004 -2.069 1.00 92.94 117 VAL A N 1
ATOM 989 C CA . VAL A 1 117 ? 7.251 -4.255 -0.796 1.00 92.94 117 VAL A CA 1
ATOM 990 C C . VAL A 1 117 ? 7.416 -3.085 0.180 1.00 92.94 117 VAL A C 1
ATOM 992 O O . VAL A 1 117 ? 6.459 -2.698 0.857 1.00 92.94 117 VAL A O 1
ATOM 995 N N . LEU A 1 118 ? 8.618 -2.506 0.281 1.00 93.44 118 LEU A N 1
ATOM 996 C CA . LEU A 1 118 ? 8.887 -1.368 1.167 1.00 93.44 118 LEU A CA 1
ATOM 997 C C . LEU A 1 118 ? 8.162 -0.096 0.713 1.00 93.44 118 LEU A C 1
ATOM 999 O O . LEU A 1 118 ? 7.599 0.615 1.553 1.00 93.44 118 LEU A O 1
ATOM 1003 N N . ILE A 1 119 ? 8.149 0.186 -0.590 1.00 92.12 119 ILE A N 1
ATOM 1004 C CA . ILE A 1 119 ? 7.423 1.323 -1.169 1.00 92.12 119 ILE A CA 1
ATOM 1005 C C . ILE A 1 119 ? 5.922 1.174 -0.898 1.00 92.12 119 ILE A C 1
ATOM 1007 O O . ILE A 1 119 ? 5.304 2.103 -0.372 1.00 92.12 119 ILE A O 1
ATOM 1011 N N . ASP A 1 120 ? 5.355 -0.005 -1.144 1.00 93.00 120 ASP A N 1
ATOM 1012 C CA . ASP A 1 120 ? 3.924 -0.268 -0.957 1.00 93.00 120 ASP A CA 1
ATOM 1013 C C . ASP A 1 120 ? 3.519 -0.221 0.515 1.00 93.00 120 ASP A C 1
ATOM 1015 O O . ASP A 1 120 ? 2.504 0.379 0.882 1.00 93.00 120 ASP A O 1
ATOM 1019 N N . SER A 1 121 ? 4.374 -0.749 1.391 1.00 94.88 121 SER A N 1
ATOM 1020 C CA . SER A 1 121 ? 4.215 -0.641 2.844 1.00 94.88 121 SER A CA 1
ATOM 1021 C C . SER A 1 121 ? 4.257 0.809 3.324 1.00 94.88 121 SER A C 1
ATOM 1023 O O . SER A 1 121 ? 3.495 1.196 4.216 1.00 94.88 121 SER A O 1
ATOM 1025 N N . THR A 1 122 ? 5.125 1.632 2.735 1.00 95.56 122 THR A N 1
ATOM 1026 C CA . THR A 1 122 ? 5.212 3.066 3.040 1.00 95.56 122 THR A CA 1
ATOM 1027 C C . THR A 1 122 ? 3.966 3.800 2.546 1.00 95.56 122 THR A C 1
ATOM 1029 O O . THR A 1 122 ? 3.392 4.607 3.279 1.00 95.56 122 THR A O 1
ATOM 1032 N N . GLY A 1 123 ? 3.476 3.466 1.351 1.00 93.69 123 GLY A N 1
ATOM 1033 C CA . GLY A 1 123 ? 2.216 3.973 0.811 1.00 93.69 123 GLY A CA 1
ATOM 1034 C C . GLY A 1 123 ? 1.018 3.670 1.710 1.00 93.69 123 GLY A C 1
ATOM 1035 O O . GLY A 1 123 ? 0.270 4.574 2.095 1.00 93.69 123 GLY A O 1
ATOM 1036 N N . ALA A 1 124 ? 0.887 2.413 2.137 1.00 96.38 124 ALA A N 1
ATOM 1037 C CA . ALA A 1 124 ? -0.128 1.976 3.091 1.00 96.38 124 ALA A CA 1
ATOM 1038 C C . ALA A 1 124 ? -0.070 2.775 4.403 1.00 96.38 124 ALA A C 1
ATOM 1040 O O . ALA A 1 124 ? -1.098 3.231 4.912 1.00 96.38 124 ALA A O 1
ATOM 1041 N N . PHE A 1 125 ? 1.136 2.989 4.935 1.00 97.12 125 PHE A N 1
ATOM 1042 C CA . PHE A 1 125 ? 1.351 3.772 6.149 1.00 97.12 125 PHE A CA 1
ATOM 1043 C C . PHE A 1 125 ? 0.888 5.227 5.997 1.00 97.12 125 PHE A C 1
ATOM 1045 O O . PHE A 1 125 ? 0.149 5.725 6.852 1.00 97.12 125 PHE A O 1
ATOM 1052 N N . ILE A 1 126 ? 1.253 5.889 4.893 1.00 96.69 126 ILE A N 1
ATOM 1053 C CA . ILE A 1 126 ? 0.857 7.274 4.599 1.00 96.69 126 ILE A CA 1
ATOM 1054 C C . ILE A 1 126 ? -0.671 7.399 4.566 1.00 96.69 126 ILE A C 1
ATOM 1056 O O . ILE A 1 126 ? -1.233 8.237 5.271 1.00 96.69 126 ILE A O 1
ATOM 1060 N N . PHE A 1 127 ? -1.363 6.529 3.825 1.00 97.31 127 PHE A N 1
ATOM 1061 C CA . PHE A 1 127 ? -2.829 6.555 3.727 1.00 97.31 127 PHE A CA 1
ATOM 1062 C C . PHE A 1 127 ? -3.505 6.372 5.094 1.00 97.31 127 PHE A C 1
ATOM 1064 O O . PHE A 1 127 ? -4.451 7.093 5.437 1.00 97.31 127 PHE A O 1
ATOM 1071 N N . LEU A 1 128 ? -3.004 5.438 5.906 1.00 97.00 128 LEU A N 1
ATOM 1072 C CA . LEU A 1 128 ? -3.513 5.187 7.253 1.00 97.00 128 LEU A CA 1
ATOM 1073 C C . LEU A 1 128 ? -3.309 6.393 8.184 1.00 97.00 128 LEU A C 1
ATOM 1075 O O . LEU A 1 128 ? -4.238 6.746 8.921 1.00 97.00 128 LEU A O 1
ATOM 1079 N N . ILE A 1 129 ? -2.148 7.055 8.128 1.00 96.31 129 ILE A N 1
ATOM 1080 C CA . ILE A 1 129 ? -1.878 8.287 8.885 1.00 96.31 129 ILE A CA 1
ATOM 1081 C C . ILE A 1 129 ? -2.794 9.419 8.433 1.00 96.31 129 ILE A C 1
ATOM 1083 O O . ILE A 1 129 ? -3.417 10.063 9.280 1.00 96.31 129 ILE A O 1
ATOM 1087 N N . CYS A 1 130 ? -2.928 9.649 7.127 1.00 95.94 130 CYS A N 1
ATOM 1088 C CA . CYS A 1 130 ? -3.817 10.677 6.588 1.00 95.94 130 CYS A CA 1
ATOM 1089 C C . CYS A 1 130 ? -5.253 10.481 7.096 1.00 95.94 130 CYS A C 1
ATOM 1091 O O . CYS A 1 130 ? -5.877 11.427 7.582 1.00 95.94 130 CYS A O 1
ATOM 1093 N N . MET A 1 131 ? -5.759 9.241 7.088 1.00 94.31 131 MET A N 1
ATOM 1094 C CA . MET A 1 131 ? -7.074 8.926 7.652 1.00 94.31 131 MET A CA 1
ATOM 1095 C C . MET A 1 131 ? -7.143 9.204 9.161 1.00 94.31 131 MET A C 1
ATOM 1097 O O . MET A 1 131 ? -8.151 9.732 9.643 1.00 94.31 131 MET A O 1
ATOM 1101 N N . PHE A 1 132 ? -6.112 8.831 9.921 1.00 93.38 132 PHE A N 1
ATOM 1102 C CA . PHE A 1 132 ? -6.065 9.060 11.364 1.00 93.38 132 PHE A CA 1
ATOM 1103 C C . PHE A 1 132 ? -6.116 10.557 11.703 1.00 93.38 132 PHE A C 1
ATOM 1105 O O . PHE A 1 132 ? -6.962 10.978 12.497 1.00 93.38 132 PHE A O 1
ATOM 1112 N N . LEU A 1 133 ? -5.265 11.363 11.060 1.00 94.12 133 LEU A N 1
ATOM 1113 C CA . LEU A 1 133 ? -5.208 12.814 11.250 1.00 94.12 133 LEU A CA 1
ATOM 1114 C C . LEU A 1 133 ? -6.526 13.483 10.851 1.00 94.12 133 LEU A C 1
ATOM 1116 O O . LEU A 1 133 ? -7.045 14.315 11.596 1.00 94.12 133 LEU A O 1
ATOM 1120 N N . TRP A 1 134 ? -7.123 13.068 9.731 1.00 92.62 134 TRP A N 1
ATOM 1121 C CA . TRP A 1 134 ? -8.405 13.607 9.283 1.00 92.62 134 TRP A CA 1
ATOM 1122 C C . TRP A 1 134 ? -9.532 13.350 10.291 1.00 92.62 134 TRP A C 1
ATOM 1124 O O . TRP A 1 134 ? -10.294 14.264 10.619 1.00 92.62 134 TRP A O 1
ATOM 1134 N N . LYS A 1 135 ? -9.619 12.132 10.844 1.00 89.62 135 LYS A N 1
ATOM 1135 C CA . LYS A 1 135 ? -10.613 11.805 11.879 1.00 89.62 135 LYS A CA 1
ATOM 1136 C C . LYS A 1 135 ? -10.385 12.592 13.167 1.00 89.62 135 LYS A C 1
ATOM 1138 O O . LYS A 1 135 ? -11.352 13.098 13.732 1.00 89.62 135 LYS A O 1
ATOM 1143 N N . LYS A 1 136 ? -9.129 12.730 13.601 1.00 88.88 136 LYS A N 1
ATOM 1144 C CA . LYS A 1 136 ? -8.763 13.513 14.790 1.00 88.88 136 LYS A CA 1
ATOM 1145 C C . LYS A 1 136 ? -9.171 14.982 14.642 1.00 88.88 136 LYS A C 1
ATOM 1147 O O . LYS A 1 136 ? -9.744 15.549 15.567 1.00 88.88 136 LYS A O 1
ATOM 1152 N N . ASN A 1 137 ? -8.933 15.582 13.476 1.00 89.12 137 ASN A N 1
ATOM 1153 C CA . ASN A 1 137 ? -9.302 16.975 13.210 1.00 89.12 137 ASN A CA 1
ATOM 1154 C C . ASN A 1 137 ? -10.824 17.175 13.162 1.00 89.12 137 ASN A C 1
ATOM 1156 O O . ASN A 1 137 ? -11.323 18.141 13.733 1.00 89.12 137 ASN A O 1
ATOM 1160 N N . LYS A 1 138 ? -11.577 16.242 12.560 1.00 85.75 138 LYS A N 1
ATOM 1161 C CA . LYS A 1 138 ? -13.050 16.296 12.574 1.00 85.75 138 LYS A CA 1
ATOM 1162 C C . LYS A 1 138 ? -13.638 16.206 13.981 1.00 85.75 138 LYS A C 1
ATOM 1164 O O . LYS A 1 138 ? -14.599 16.906 14.268 1.00 85.75 138 LYS A O 1
ATOM 1169 N N . GLN A 1 139 ? -13.074 15.364 14.847 1.00 81.06 139 GLN A N 1
ATOM 1170 C CA . GLN A 1 139 ? -13.534 15.252 16.234 1.00 81.06 139 GLN A CA 1
ATOM 1171 C C . GLN A 1 139 ? -13.345 16.564 16.996 1.00 81.06 139 GLN A C 1
ATOM 1173 O O . GLN A 1 139 ? -14.286 17.026 17.625 1.00 81.06 139 GLN A O 1
ATOM 1178 N N . LYS A 1 140 ? -12.179 17.208 16.854 1.00 76.00 140 LYS A N 1
ATOM 1179 C CA . LYS A 1 140 ? -11.917 18.521 17.461 1.00 76.00 140 LYS A CA 1
ATOM 1180 C C . LYS A 1 140 ? -12.896 19.603 16.996 1.00 76.00 140 LYS A C 1
ATOM 1182 O O . LYS A 1 140 ? -13.335 20.401 17.807 1.00 76.00 140 LYS A O 1
ATOM 1187 N N . ALA A 1 141 ? -13.241 19.622 15.708 1.00 77.00 141 ALA A N 1
ATOM 1188 C CA . ALA A 1 141 ? -14.158 20.618 15.150 1.00 77.00 141 ALA A CA 1
ATOM 1189 C C . ALA A 1 141 ? -15.618 20.451 15.622 1.00 77.00 141 ALA A C 1
ATOM 1191 O O . ALA A 1 141 ? -16.365 21.422 15.638 1.00 77.00 141 ALA A O 1
ATOM 1192 N N . LEU A 1 142 ? -16.029 19.231 15.986 1.00 73.56 142 LEU A N 1
ATOM 1193 C CA . LEU A 1 142 ? -17.390 18.917 16.447 1.00 73.56 142 LEU A CA 1
ATOM 1194 C C . LEU A 1 142 ? -17.564 19.039 17.969 1.00 73.56 142 LEU A C 1
ATOM 1196 O O . LEU A 1 142 ? -18.690 18.984 18.452 1.00 73.56 142 LEU A O 1
ATOM 1200 N N . SER A 1 143 ? -16.471 19.210 18.713 1.00 68.81 143 SER A N 1
ATOM 1201 C CA . SER A 1 143 ? -16.473 19.512 20.145 1.00 68.81 143 SER A CA 1
ATOM 1202 C C . SER A 1 143 ? -15.770 20.855 20.411 1.00 68.81 143 SER A C 1
ATOM 1204 O O . SER A 1 143 ? -14.691 20.849 21.015 1.00 68.81 143 SER A O 1
ATOM 1206 N N . PRO A 1 144 ? -16.295 21.995 19.913 1.00 65.19 144 PRO A N 1
ATOM 1207 C CA . PRO A 1 144 ? -15.747 23.292 20.285 1.00 65.19 144 PRO A CA 1
ATOM 1208 C C . PRO A 1 144 ? -15.951 23.485 21.794 1.00 65.19 144 PRO A C 1
ATOM 1210 O O . PRO A 1 144 ? -17.064 23.332 22.294 1.00 65.19 144 PRO A O 1
ATOM 1213 N N . SER A 1 145 ? -14.839 23.714 22.495 1.00 67.19 145 SER A N 1
ATOM 1214 C CA . SER A 1 145 ? -14.775 24.051 23.922 1.00 67.19 145 SER A CA 1
ATOM 1215 C C . SER A 1 145 ? -15.526 25.333 24.239 1.00 67.19 145 SER A C 1
ATOM 1217 O O . SER A 1 145 ? -15.326 26.286 23.448 1.00 67.19 145 SER A O 1
#

InterPro domains:
  IPR006976 VanZ-LLP1 [PF04892] (7-134)
  IPR016747 Phosphotransbutyrylase [PIRSF019083] (1-142)